Protein AF-A0A1B3NBK0-F1 (afdb_monomer_lite)

Foldseek 3Di:
DDDDDDDPPDPPPDPPPPPPVVVVVVLVVVLVVLLVVLVVVLLVVLLVVLVVVVQVVLCVCLVVDPVSSVVVVVVVVVVLVPDDPVVVVVVVVVVCVSSVVSSVVSCVVCVVVSVVSNVVSVVVD

pLDDT: mean 85.73, std 15.58, range [45.28, 98.31]

Secondary structure (DSSP, 8-state):
--PPPPP------S------HHHHHHHHHHHHHHHHHHHHHHHHHHHHHHHHHHHHHHHHHTTT-HHHHHHHHHHHHHHHHTS-HHHHHHHHHHHHHHHHHHHHHHHHHTHHHHHHHHHHHHTT-

Radius of gyration: 29.67 Å; chains: 1; bounding box: 62×30×100 Å

Sequence (125 aa):
MSTPSRPMERPLGRSLMRHSPIARRKKAAQDLVVIALRFSGWLATSALATLGIATLFFLVLGGFTLDGLMLHLDNLASRFVAADASRRGQFAAISFGVMLTGFVLIAFFRRASLISAFSVAGDDQ

Structure (mmCIF, N/CA/C/O backbone):
data_AF-A0A1B3NBK0-F1
#
_entry.id   AF-A0A1B3NBK0-F1
#
loop_
_atom_site.group_PDB
_atom_site.id
_atom_site.type_symbol
_atom_site.label_atom_id
_atom_site.label_alt_id
_atom_site.label_comp_id
_atom_site.label_asym_id
_atom_site.label_entity_id
_atom_site.label_seq_id
_atom_site.pdbx_PDB_ins_code
_atom_site.Cartn_x
_atom_site.Cartn_y
_atom_site.Cartn_z
_atom_site.occupancy
_atom_site.B_iso_or_equiv
_atom_site.auth_seq_id
_atom_site.auth_comp_id
_atom_site.auth_asym_id
_atom_site.auth_atom_id
_atom_site.pdbx_PDB_model_num
ATOM 1 N N . MET A 1 1 ? -41.320 -17.461 75.386 1.00 50.03 1 MET A N 1
ATOM 2 C CA . MET A 1 1 ? -39.911 -17.080 75.155 1.00 50.03 1 MET A CA 1
ATOM 3 C C . MET A 1 1 ? -39.875 -16.315 73.843 1.00 50.03 1 MET A C 1
ATOM 5 O O . MET A 1 1 ? -40.085 -16.912 72.798 1.00 50.03 1 MET A O 1
ATOM 9 N N . SER A 1 2 ? -39.801 -14.988 73.923 1.00 50.97 2 SER A N 1
ATOM 10 C CA . SER A 1 2 ? -40.107 -14.066 72.823 1.00 50.97 2 SER A CA 1
ATOM 11 C C . SER A 1 2 ? -38.810 -13.569 72.187 1.00 50.97 2 SER A C 1
ATOM 13 O O . SER A 1 2 ? -38.031 -12.880 72.839 1.00 50.97 2 SER A O 1
ATOM 15 N N . THR A 1 3 ? -38.551 -13.938 70.936 1.00 61.47 3 THR A N 1
ATOM 16 C CA . THR A 1 3 ? -37.417 -13.433 70.147 1.00 61.47 3 THR A CA 1
ATOM 17 C C . THR A 1 3 ? -37.751 -12.073 69.521 1.00 61.47 3 THR A C 1
ATOM 19 O O . THR A 1 3 ? -38.824 -11.944 68.930 1.00 61.47 3 THR A O 1
ATOM 22 N N . PRO A 1 4 ? -36.861 -11.066 69.606 1.00 62.25 4 PRO A N 1
ATOM 23 C CA . PRO A 1 4 ? -37.113 -9.733 69.070 1.00 62.25 4 PRO A CA 1
ATOM 24 C C . PRO A 1 4 ? -36.893 -9.690 67.550 1.00 62.25 4 PRO A C 1
ATOM 26 O O . PRO A 1 4 ? -35.887 -10.171 67.024 1.00 62.25 4 PRO A O 1
ATOM 29 N N . SER A 1 5 ? -37.845 -9.086 66.846 1.00 65.31 5 SER A N 1
ATOM 30 C CA . SER A 1 5 ? -37.821 -8.795 65.413 1.00 65.31 5 SER A CA 1
ATOM 31 C C . SER A 1 5 ? -36.729 -7.764 65.097 1.00 65.31 5 SER A C 1
ATOM 33 O O . SER A 1 5 ? -36.769 -6.632 65.573 1.00 65.31 5 SER A O 1
ATOM 35 N N . ARG A 1 6 ? -35.736 -8.152 64.288 1.00 68.50 6 ARG A N 1
ATOM 36 C CA . ARG A 1 6 ? -34.691 -7.243 63.788 1.00 68.50 6 ARG A CA 1
ATOM 37 C C . ARG A 1 6 ? -35.267 -6.292 62.724 1.00 68.50 6 ARG A C 1
ATOM 39 O O . ARG A 1 6 ? -36.010 -6.762 61.861 1.00 68.50 6 ARG A O 1
ATOM 46 N N . PRO A 1 7 ? -34.913 -4.995 62.731 1.00 63.91 7 PRO A N 1
ATOM 47 C CA . PRO A 1 7 ? -35.391 -4.041 61.737 1.00 63.91 7 PRO A CA 1
ATOM 48 C C . PRO A 1 7 ? -34.698 -4.263 60.383 1.00 63.91 7 PRO A C 1
ATOM 50 O O . PRO A 1 7 ? -33.478 -4.399 60.298 1.00 63.91 7 PRO A O 1
ATOM 53 N N . MET A 1 8 ? -35.498 -4.304 59.317 1.00 64.56 8 MET A N 1
ATOM 54 C CA . MET A 1 8 ? -35.059 -4.353 57.919 1.00 64.56 8 MET A CA 1
ATOM 55 C C . MET A 1 8 ? -34.733 -2.941 57.417 1.00 64.56 8 MET A C 1
ATOM 57 O O . ME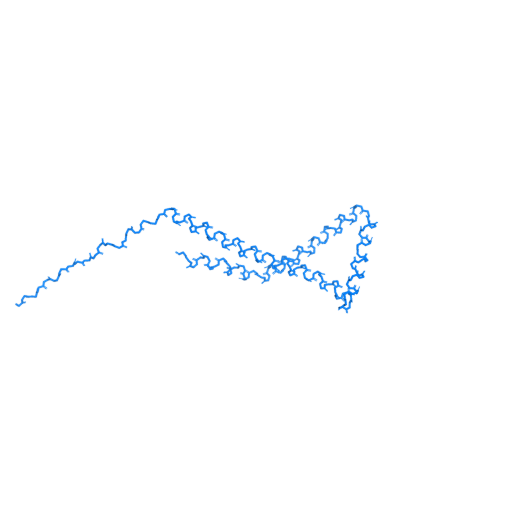T A 1 8 ? -35.468 -2.371 56.616 1.00 64.56 8 MET A O 1
ATOM 61 N N . GLU A 1 9 ? -33.606 -2.384 57.847 1.00 61.66 9 GLU A N 1
ATOM 62 C CA . GLU A 1 9 ? -33.024 -1.197 57.209 1.00 61.66 9 GLU A CA 1
ATOM 63 C C . GLU A 1 9 ? -32.259 -1.647 55.953 1.00 61.66 9 GLU A C 1
ATOM 65 O O . GLU A 1 9 ? -31.042 -1.838 55.956 1.00 61.66 9 GLU A O 1
ATOM 70 N N . ARG A 1 10 ? -32.989 -1.898 54.857 1.00 67.00 10 ARG A N 1
ATOM 71 C CA . ARG A 1 10 ? -32.380 -1.986 53.521 1.00 67.00 10 ARG A CA 1
ATOM 72 C C . ARG A 1 10 ? -32.080 -0.558 53.059 1.00 67.00 10 ARG A C 1
ATOM 74 O O . ARG A 1 10 ? -33.033 0.191 52.853 1.00 67.00 10 ARG A O 1
ATOM 81 N N . PRO A 1 11 ? -30.816 -0.174 52.808 1.00 59.16 11 PRO A N 1
ATOM 82 C CA . PRO A 1 11 ? -30.530 1.119 52.205 1.00 59.16 11 PRO A CA 1
ATOM 83 C C . PRO A 1 11 ? -31.037 1.124 50.753 1.00 59.16 11 PRO A C 1
ATOM 85 O O . PRO A 1 11 ? -30.366 0.667 49.826 1.00 59.16 11 PRO A O 1
ATOM 88 N N . LEU A 1 12 ? -32.244 1.657 50.554 1.00 63.94 12 LEU A N 1
ATOM 89 C CA . LEU A 1 12 ? -32.863 1.994 49.265 1.00 63.94 12 LEU A CA 1
ATOM 90 C C . LEU A 1 12 ? -32.184 3.233 48.649 1.00 63.94 12 LEU A C 1
ATOM 92 O O . LEU A 1 12 ? -32.825 4.238 48.366 1.00 63.94 12 LEU A O 1
ATOM 96 N N . GLY A 1 13 ? -30.863 3.189 48.475 1.00 56.25 13 GLY A N 1
ATOM 97 C CA . GLY A 1 13 ? -30.078 4.386 48.154 1.00 56.25 13 GLY A CA 1
ATOM 98 C C . GLY A 1 13 ? -29.002 4.213 47.090 1.00 56.25 13 GLY A C 1
ATOM 99 O O . GLY A 1 13 ? -28.089 5.028 47.047 1.00 56.25 13 GLY A O 1
ATOM 100 N N . ARG A 1 14 ? -29.044 3.161 46.255 1.00 58.72 14 ARG A N 1
ATOM 101 C CA . ARG A 1 14 ? -27.942 2.882 45.306 1.00 58.72 14 ARG A CA 1
ATOM 102 C C . ARG A 1 14 ? -28.304 2.737 43.831 1.00 58.72 14 ARG A C 1
ATOM 104 O O . ARG A 1 14 ? -27.426 2.395 43.051 1.00 58.72 14 ARG A O 1
ATOM 111 N N . SER A 1 15 ? -29.543 2.992 43.415 1.00 57.38 15 SER A N 1
ATOM 112 C CA . SER A 1 15 ? -29.940 2.697 42.027 1.00 57.38 15 SER A CA 1
ATOM 113 C C . SER A 1 15 ? -30.789 3.776 41.367 1.00 57.38 15 SER A C 1
ATOM 115 O O . SER A 1 15 ? -31.811 3.507 40.753 1.00 57.38 15 SER A O 1
ATOM 117 N N . LEU A 1 16 ? -30.340 5.026 41.464 1.00 54.47 16 LEU A N 1
ATOM 118 C CA . LEU A 1 16 ? -30.730 6.066 40.510 1.00 54.47 16 LEU A CA 1
ATOM 119 C C . LEU A 1 16 ? -29.473 6.747 39.977 1.00 54.47 16 LEU A C 1
ATOM 121 O O . LEU A 1 16 ? -29.355 7.971 39.945 1.00 54.47 16 LEU A O 1
ATOM 125 N N . MET A 1 17 ? -28.517 5.931 39.531 1.00 55.66 17 MET A N 1
ATOM 126 C CA . MET A 1 17 ? -27.511 6.382 38.581 1.00 55.66 17 MET A CA 1
ATOM 127 C C . MET A 1 17 ? -28.276 6.693 37.289 1.00 55.66 17 MET A C 1
ATOM 129 O O . MET A 1 17 ? -28.456 5.844 36.419 1.00 55.66 17 MET A O 1
ATOM 133 N N . ARG A 1 18 ? -28.833 7.909 37.201 1.00 55.38 18 ARG A N 1
ATOM 134 C CA . ARG A 1 18 ? -29.326 8.477 35.947 1.00 55.38 18 ARG A CA 1
ATOM 135 C C . ARG A 1 18 ? -28.177 8.345 34.961 1.00 55.38 18 ARG A C 1
ATOM 137 O O . ARG A 1 18 ? -27.224 9.119 35.026 1.00 55.38 18 ARG A O 1
ATOM 144 N N . HIS A 1 19 ? -28.252 7.375 34.055 1.00 55.84 19 HIS A N 1
ATOM 145 C CA . HIS A 1 19 ? -27.379 7.345 32.896 1.00 55.84 19 HIS A CA 1
ATOM 146 C C . HIS A 1 19 ? -27.633 8.627 32.105 1.00 55.84 19 HIS A C 1
ATOM 148 O O . HIS A 1 19 ? -28.597 8.736 31.345 1.00 55.84 19 HIS A O 1
ATOM 154 N N . SER A 1 20 ? -26.792 9.631 32.346 1.00 66.25 20 SER A N 1
ATOM 155 C CA . SER A 1 20 ? -26.882 10.910 31.667 1.00 66.25 20 SER A CA 1
ATOM 156 C C . SER A 1 20 ? -26.675 10.677 30.167 1.00 66.25 20 SER A C 1
ATOM 158 O O . SER A 1 20 ? -25.670 10.072 29.776 1.00 66.25 20 SER A O 1
ATOM 160 N N . PRO A 1 21 ? -27.581 11.155 29.296 1.00 67.50 21 PRO A N 1
ATOM 161 C CA . PRO A 1 21 ? -27.415 11.036 27.847 1.00 67.50 21 PRO A CA 1
ATOM 162 C C . PRO A 1 21 ? -26.130 11.724 27.356 1.00 67.50 21 PRO A C 1
ATOM 164 O O . PRO A 1 21 ? -25.560 11.320 26.344 1.00 67.50 21 PRO A O 1
ATOM 167 N N . ILE A 1 22 ? -25.630 12.714 28.105 1.00 72.81 22 ILE A N 1
ATOM 168 C CA . ILE A 1 22 ? -24.380 13.428 27.820 1.00 72.81 22 ILE A CA 1
ATOM 169 C C . ILE A 1 22 ? -23.166 12.519 28.061 1.00 72.81 22 ILE A C 1
ATOM 171 O O . ILE A 1 22 ? -22.245 12.506 27.248 1.00 72.81 22 ILE A O 1
ATOM 175 N N . ALA A 1 23 ? -23.178 11.720 29.133 1.00 74.50 23 ALA A N 1
ATOM 176 C CA . ALA A 1 23 ? -22.106 10.767 29.424 1.00 74.50 23 ALA A CA 1
ATOM 177 C C . ALA A 1 23 ? -22.029 9.665 28.352 1.00 74.50 23 ALA A C 1
ATOM 179 O O . ALA A 1 23 ? -20.939 9.333 27.891 1.00 74.50 23 ALA A O 1
ATOM 180 N N . ARG A 1 24 ? -23.184 9.179 27.870 1.00 75.12 24 ARG A N 1
ATOM 181 C CA . ARG A 1 24 ? -23.247 8.213 26.759 1.00 75.12 24 ARG A CA 1
ATOM 182 C C . ARG A 1 24 ? -22.728 8.783 25.438 1.00 75.12 24 ARG A C 1
ATOM 184 O O . ARG A 1 24 ? -21.975 8.105 24.752 1.00 75.12 24 ARG A O 1
ATOM 191 N N . ARG A 1 25 ? -23.071 10.034 25.097 1.00 78.06 25 ARG A N 1
ATOM 192 C CA . ARG A 1 25 ? -22.541 10.699 23.888 1.00 78.06 25 ARG A CA 1
ATOM 193 C C . ARG A 1 25 ? -21.027 10.891 23.943 1.00 78.06 25 ARG A C 1
ATOM 195 O O . ARG A 1 25 ? -20.364 10.672 22.936 1.00 78.06 25 ARG A O 1
ATOM 202 N N . LYS A 1 26 ? -20.479 11.276 25.103 1.00 79.38 26 LYS A N 1
ATOM 203 C CA . LYS A 1 26 ? -19.025 11.408 25.287 1.00 79.38 26 LYS A CA 1
ATOM 204 C C . LYS A 1 26 ? -18.306 10.066 25.130 1.00 79.38 26 LYS A C 1
ATOM 206 O O . LYS A 1 26 ? -17.307 10.020 24.424 1.00 79.38 26 LYS A O 1
ATOM 211 N N . LYS A 1 27 ? -18.847 8.987 25.711 1.00 80.06 27 LYS A N 1
ATOM 212 C CA . LYS A 1 27 ? -18.299 7.631 25.553 1.00 80.06 27 LYS A CA 1
ATOM 213 C C . LYS A 1 27 ? -18.343 7.169 24.093 1.00 80.06 27 LYS A C 1
ATOM 215 O O . LYS A 1 27 ? -17.317 6.790 23.556 1.00 80.06 27 LYS A O 1
ATOM 220 N N . ALA A 1 28 ? -19.476 7.339 23.409 1.00 81.75 28 ALA A N 1
ATOM 221 C CA . ALA A 1 28 ? -19.597 6.994 21.989 1.00 81.75 28 ALA A CA 1
ATOM 222 C C . ALA A 1 28 ? -18.620 7.778 21.090 1.00 81.75 28 ALA A C 1
ATOM 224 O O . ALA A 1 28 ? -18.053 7.220 20.155 1.00 81.75 28 ALA A O 1
ATOM 225 N N . ALA A 1 29 ? -18.396 9.066 21.374 1.00 83.88 29 ALA A N 1
ATOM 226 C CA . ALA A 1 29 ? -17.404 9.864 20.653 1.00 83.88 29 ALA A CA 1
ATOM 227 C C . ALA A 1 29 ? -15.968 9.376 20.918 1.00 83.88 29 ALA A C 1
ATOM 229 O O . ALA A 1 29 ? -15.162 9.318 19.992 1.00 83.88 29 ALA A O 1
ATOM 230 N N . GLN A 1 30 ? -15.655 8.999 22.160 1.00 87.25 30 GLN A N 1
ATOM 231 C CA . GLN A 1 30 ? -14.359 8.430 22.529 1.00 87.25 30 GLN A CA 1
ATOM 232 C C . GLN A 1 30 ? -14.119 7.078 21.842 1.00 87.25 30 GLN A C 1
ATOM 234 O O . GLN A 1 30 ? -13.058 6.886 21.245 1.00 87.25 30 GLN A O 1
ATOM 239 N N . ASP A 1 31 ? -15.114 6.190 21.850 1.00 86.00 31 ASP A N 1
ATOM 240 C CA . ASP A 1 31 ? -15.056 4.881 21.192 1.00 86.00 31 ASP A CA 1
ATOM 241 C C . ASP A 1 31 ? -14.808 5.048 19.681 1.00 86.00 31 ASP A C 1
ATOM 243 O O . ASP A 1 31 ? -13.943 4.382 19.109 1.00 86.00 31 ASP A O 1
ATOM 247 N N . LEU A 1 32 ? -15.490 6.005 19.038 1.00 87.75 32 LEU A N 1
ATOM 248 C CA . LEU A 1 32 ? -15.309 6.308 17.614 1.00 87.75 32 LEU A CA 1
ATOM 249 C C . LEU A 1 32 ? -13.878 6.766 17.304 1.00 87.75 32 LEU A C 1
ATOM 251 O O . LEU A 1 32 ? -13.285 6.290 16.337 1.00 87.75 32 LEU A O 1
ATOM 255 N N . VAL A 1 33 ? -13.298 7.646 18.125 1.00 91.31 33 VAL A N 1
ATOM 256 C CA . VAL A 1 33 ? -11.913 8.114 17.938 1.00 91.31 33 VAL A CA 1
ATOM 257 C C . VAL A 1 33 ? -10.913 6.965 18.094 1.00 91.31 33 VAL A C 1
ATOM 259 O O . VAL A 1 33 ? -10.000 6.838 17.275 1.00 91.31 33 VAL A O 1
ATOM 262 N N . VAL A 1 34 ? -11.094 6.098 19.095 1.00 88.88 34 VAL A N 1
ATOM 263 C CA . VAL A 1 34 ? -10.231 4.920 19.303 1.00 88.88 34 VAL A CA 1
ATOM 264 C C . VAL A 1 34 ? -10.316 3.967 18.113 1.00 88.88 34 VAL A C 1
ATOM 266 O O . VAL A 1 34 ? -9.289 3.517 17.598 1.00 88.88 34 VAL A O 1
ATOM 269 N N . ILE A 1 35 ? -11.530 3.693 17.641 1.00 88.50 35 ILE A N 1
ATOM 270 C CA . ILE A 1 35 ? -11.779 2.860 16.464 1.00 88.50 35 ILE A CA 1
ATOM 271 C C . ILE A 1 35 ? -11.117 3.461 15.222 1.00 88.50 35 ILE A C 1
ATOM 273 O O . ILE A 1 35 ? -10.405 2.754 14.511 1.00 88.50 35 ILE A O 1
ATOM 277 N N . ALA A 1 36 ? -11.308 4.758 14.975 1.00 89.81 36 ALA A N 1
ATOM 278 C CA . ALA A 1 36 ? -10.740 5.441 13.818 1.00 89.81 36 ALA A CA 1
ATOM 279 C C . ALA A 1 36 ? -9.206 5.389 13.824 1.00 89.81 36 ALA A C 1
ATOM 281 O O . ALA A 1 36 ? -8.600 5.129 12.785 1.00 89.81 36 ALA A O 1
ATOM 282 N N . LEU A 1 37 ? -8.579 5.569 14.991 1.00 92.94 37 LEU A N 1
ATOM 283 C CA . LEU A 1 37 ? -7.126 5.493 15.140 1.00 92.94 37 LEU A CA 1
ATOM 284 C C . LEU A 1 37 ? -6.590 4.073 14.908 1.00 92.94 37 LEU A C 1
ATOM 286 O O . LEU A 1 37 ? -5.570 3.882 14.247 1.00 92.94 37 LEU A O 1
ATOM 290 N N . ARG A 1 38 ? -7.276 3.051 15.427 1.00 90.62 38 ARG A N 1
ATOM 291 C CA . ARG A 1 38 ? -6.878 1.655 15.194 1.00 90.62 38 ARG A CA 1
ATOM 292 C C . ARG A 1 38 ? -7.075 1.250 13.740 1.00 90.62 38 ARG A C 1
ATOM 294 O O . ARG A 1 38 ? -6.219 0.575 13.170 1.00 90.62 38 ARG A O 1
ATOM 301 N N . PHE A 1 39 ? -8.174 1.687 13.134 1.00 90.94 39 PHE A N 1
ATOM 302 C CA . PHE A 1 39 ? -8.454 1.453 11.727 1.00 90.94 39 PHE A CA 1
ATOM 303 C C . PHE A 1 39 ? -7.415 2.132 10.830 1.00 90.94 39 PHE A C 1
ATOM 305 O O . PHE A 1 39 ? -6.889 1.488 9.924 1.00 90.94 39 PHE A O 1
ATOM 312 N N . SER A 1 40 ? -7.050 3.387 11.111 1.00 94.12 40 SER A N 1
ATOM 313 C CA . SER A 1 40 ? -6.020 4.098 10.347 1.00 94.12 40 SER A CA 1
ATOM 314 C C . SER A 1 40 ? -4.646 3.444 10.492 1.00 94.12 40 SER A C 1
ATOM 316 O O . SER A 1 40 ? -3.965 3.254 9.487 1.00 94.12 40 SER A O 1
ATOM 318 N N . GLY A 1 41 ? -4.268 3.008 11.699 1.00 93.75 41 GLY A N 1
ATOM 319 C CA . GLY A 1 41 ? -3.040 2.241 11.918 1.00 93.75 41 GLY A CA 1
ATOM 320 C C . GLY A 1 41 ? -3.039 0.920 11.145 1.00 93.75 41 GLY A C 1
ATOM 321 O O . GLY A 1 41 ? -2.068 0.582 10.468 1.00 93.75 41 GLY A O 1
ATOM 322 N N . TRP A 1 42 ? -4.160 0.196 11.164 1.00 94.94 42 TRP A N 1
ATOM 323 C CA . TRP A 1 42 ? -4.312 -1.033 10.393 1.00 94.94 42 TRP A CA 1
ATOM 324 C C . TRP A 1 42 ? -4.193 -0.785 8.881 1.00 94.94 42 TRP A C 1
ATOM 326 O O . TRP A 1 42 ? -3.433 -1.502 8.220 1.00 94.94 42 TRP A O 1
ATOM 336 N N . LEU A 1 43 ? -4.861 0.248 8.352 1.00 95.38 43 LEU A N 1
ATOM 337 C CA . LEU A 1 43 ? -4.765 0.663 6.948 1.00 95.38 43 LEU A CA 1
ATOM 338 C C . LEU A 1 43 ? -3.329 1.033 6.569 1.00 95.38 43 LEU A C 1
ATOM 340 O O . LEU A 1 43 ? -2.814 0.521 5.576 1.00 95.38 43 LEU A O 1
ATOM 344 N N . ALA A 1 44 ? -2.674 1.874 7.371 1.00 96.31 44 ALA A N 1
ATOM 345 C CA . ALA A 1 44 ? -1.318 2.350 7.122 1.00 96.31 44 ALA A CA 1
ATOM 346 C C . ALA A 1 44 ? -0.320 1.190 7.053 1.00 96.31 44 ALA A C 1
ATOM 348 O O . ALA A 1 44 ? 0.456 1.105 6.104 1.00 96.31 44 ALA A O 1
ATOM 349 N N . THR A 1 45 ? -0.379 0.243 7.993 1.00 96.44 45 THR A N 1
ATOM 350 C CA . THR A 1 45 ? 0.494 -0.938 7.954 1.00 96.44 45 THR A CA 1
ATOM 351 C C . THR A 1 45 ? 0.194 -1.841 6.752 1.00 96.44 45 THR A C 1
ATOM 353 O O . THR A 1 45 ? 1.127 -2.386 6.168 1.00 96.44 45 THR A O 1
ATOM 356 N N . SER A 1 46 ? -1.071 -1.992 6.336 1.00 96.38 46 SER A N 1
ATOM 357 C CA . SER A 1 46 ? -1.417 -2.791 5.144 1.00 96.38 46 SER A CA 1
ATOM 358 C C . SER A 1 46 ? -0.900 -2.129 3.866 1.00 96.38 46 SER A C 1
ATOM 360 O O . SER A 1 46 ? -0.341 -2.802 2.999 1.00 96.38 46 SER A O 1
ATOM 362 N N . ALA A 1 47 ? -1.038 -0.805 3.764 1.00 97.06 47 ALA A N 1
ATOM 363 C CA . ALA A 1 47 ? -0.513 -0.026 2.651 1.00 97.06 47 ALA A CA 1
ATOM 364 C C . ALA A 1 47 ? 1.019 -0.100 2.605 1.00 97.06 47 ALA A C 1
ATOM 366 O O . ALA A 1 47 ? 1.585 -0.393 1.555 1.00 97.06 47 ALA A O 1
ATOM 367 N N . LEU A 1 48 ? 1.688 0.067 3.750 1.00 98.06 48 LEU A N 1
ATOM 368 C CA . LEU A 1 48 ? 3.143 -0.011 3.841 1.00 98.06 48 LEU A CA 1
ATOM 369 C C . LEU A 1 48 ? 3.667 -1.410 3.500 1.00 98.06 48 LEU A C 1
ATOM 371 O O . LEU A 1 48 ? 4.659 -1.526 2.791 1.00 98.06 48 LEU A O 1
ATOM 375 N N . ALA A 1 49 ? 2.982 -2.471 3.934 1.00 97.88 49 ALA A N 1
ATOM 376 C CA . ALA A 1 49 ? 3.314 -3.837 3.537 1.00 97.88 49 ALA A CA 1
ATOM 377 C C . ALA A 1 49 ? 3.163 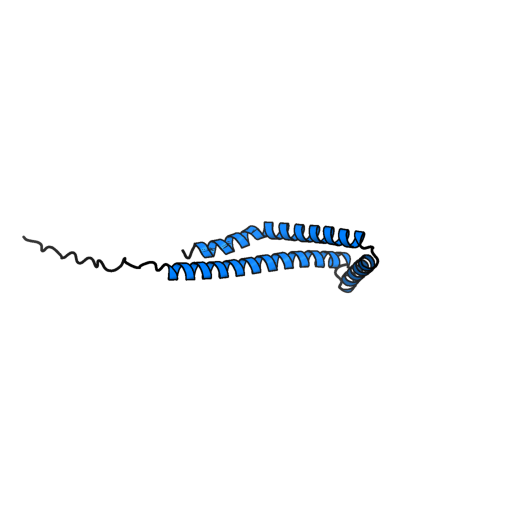-4.039 2.020 1.00 97.88 49 ALA A C 1
ATOM 379 O O . ALA A 1 49 ? 4.027 -4.647 1.396 1.00 97.88 49 ALA A O 1
ATOM 380 N N . THR A 1 50 ? 2.112 -3.481 1.411 1.00 98.06 50 THR A N 1
ATOM 381 C CA . THR A 1 50 ? 1.893 -3.541 -0.046 1.00 98.06 50 THR A CA 1
ATOM 382 C C . THR A 1 50 ? 3.021 -2.837 -0.803 1.00 98.06 50 THR A C 1
ATOM 384 O O . THR A 1 50 ? 3.621 -3.421 -1.705 1.00 98.06 50 THR A O 1
ATOM 387 N N . LEU A 1 51 ? 3.363 -1.609 -0.393 1.00 97.88 51 LEU A N 1
ATOM 388 C CA . LEU A 1 51 ? 4.487 -0.849 -0.953 1.00 97.88 51 LEU A CA 1
ATOM 389 C C . LEU A 1 51 ? 5.825 -1.566 -0.726 1.00 97.88 51 LEU A C 1
ATOM 391 O O . LEU A 1 51 ? 6.677 -1.584 -1.613 1.00 97.88 51 LEU A O 1
ATOM 395 N N . GLY A 1 52 ? 5.999 -2.193 0.436 1.00 97.81 52 GLY A N 1
ATOM 396 C CA . GLY A 1 52 ? 7.161 -3.011 0.762 1.00 97.81 52 GLY A CA 1
ATOM 397 C C . GLY A 1 52 ? 7.312 -4.196 -0.188 1.00 97.81 52 GLY A C 1
ATOM 398 O O . GLY A 1 52 ? 8.382 -4.371 -0.755 1.00 97.81 52 GLY A O 1
ATOM 399 N N . 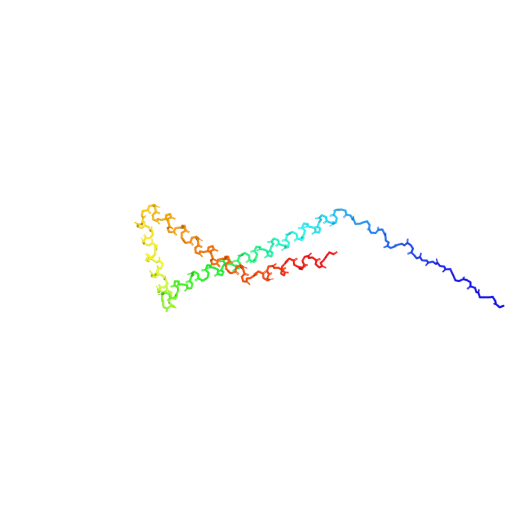ILE A 1 53 ? 6.245 -4.961 -0.445 1.00 97.69 53 ILE A N 1
ATOM 400 C CA . ILE A 1 53 ? 6.266 -6.068 -1.418 1.00 97.69 53 ILE A CA 1
ATOM 401 C C . ILE A 1 53 ? 6.600 -5.558 -2.823 1.00 97.69 53 ILE A C 1
ATOM 403 O O . ILE A 1 53 ? 7.437 -6.151 -3.502 1.00 97.69 53 ILE A O 1
ATOM 407 N N . ALA A 1 54 ? 5.996 -4.445 -3.247 1.00 96.12 54 ALA A N 1
ATOM 408 C CA . ALA A 1 54 ? 6.312 -3.824 -4.531 1.00 96.12 54 ALA A CA 1
ATOM 409 C C . ALA A 1 54 ? 7.798 -3.442 -4.625 1.00 96.12 54 ALA A C 1
ATOM 411 O O . ALA A 1 54 ? 8.452 -3.715 -5.625 1.00 96.12 54 ALA A O 1
ATOM 412 N N . THR A 1 55 ? 8.350 -2.865 -3.559 1.00 96.38 55 THR A N 1
ATOM 413 C CA . THR A 1 55 ? 9.766 -2.482 -3.477 1.00 96.38 55 THR A CA 1
ATOM 414 C C . THR A 1 55 ? 10.674 -3.714 -3.497 1.00 96.38 55 THR A C 1
ATOM 416 O O . THR A 1 55 ? 11.661 -3.748 -4.230 1.00 96.38 55 THR A O 1
ATOM 419 N N . LEU A 1 56 ? 10.317 -4.759 -2.744 1.00 97.62 56 LEU A N 1
ATOM 420 C CA . LEU A 1 56 ? 11.037 -6.031 -2.709 1.00 97.62 56 LEU A CA 1
ATOM 421 C C . LEU A 1 56 ? 11.042 -6.723 -4.072 1.00 97.62 56 LEU A C 1
ATOM 423 O O . LEU A 1 56 ? 12.047 -7.325 -4.424 1.00 97.62 56 LEU A O 1
ATOM 427 N N . PHE A 1 57 ? 9.978 -6.604 -4.865 1.00 96.75 57 PHE A N 1
ATOM 428 C CA . PHE A 1 57 ? 9.963 -7.116 -6.235 1.00 96.75 57 PHE A CA 1
ATOM 429 C C . PHE A 1 57 ? 11.089 -6.501 -7.084 1.00 96.75 57 PHE A C 1
ATOM 431 O O . PHE A 1 57 ? 11.863 -7.237 -7.693 1.00 96.75 57 PHE A O 1
ATOM 438 N N . PHE A 1 58 ? 11.258 -5.174 -7.058 1.00 96.06 58 PHE A N 1
ATOM 439 C CA . PHE A 1 58 ? 12.377 -4.514 -7.747 1.00 96.06 58 PHE A CA 1
ATOM 440 C C . PHE A 1 58 ? 13.736 -4.880 -7.146 1.00 96.06 58 PHE A C 1
ATOM 442 O O . PHE A 1 58 ? 14.702 -5.056 -7.885 1.00 96.06 58 PHE A O 1
ATOM 449 N N . LEU A 1 59 ? 13.812 -5.041 -5.823 1.00 98.00 59 LEU A N 1
ATOM 450 C CA . LEU A 1 59 ? 15.041 -5.462 -5.152 1.00 98.00 59 LEU A CA 1
ATOM 451 C C . LEU A 1 59 ? 15.472 -6.869 -5.591 1.00 98.00 59 LEU A C 1
ATOM 453 O O . LEU A 1 59 ? 16.649 -7.093 -5.861 1.00 98.00 59 LEU A O 1
ATOM 457 N N . VAL A 1 60 ? 14.520 -7.799 -5.710 1.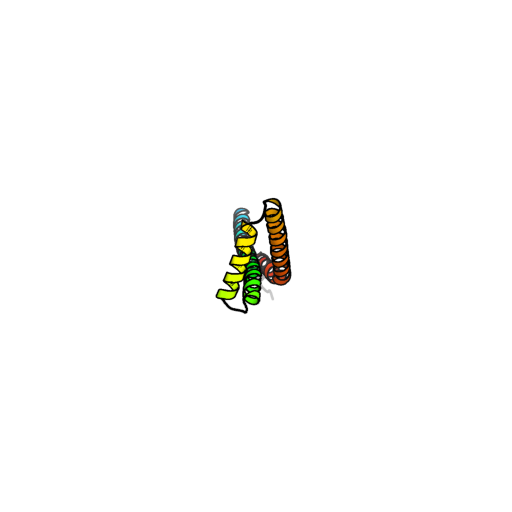00 98.31 60 VAL A N 1
ATOM 458 C CA . VAL A 1 60 ? 14.751 -9.165 -6.202 1.00 98.31 60 VAL A CA 1
ATOM 459 C C . VAL A 1 60 ? 15.201 -9.140 -7.663 1.00 98.31 60 VAL A C 1
ATOM 461 O O . VAL A 1 60 ? 16.186 -9.794 -8.001 1.00 98.31 60 VAL A O 1
ATOM 464 N N . LEU A 1 61 ? 14.550 -8.343 -8.520 1.00 97.31 61 LEU A N 1
ATOM 465 C CA . LEU A 1 61 ? 14.990 -8.154 -9.910 1.00 97.31 61 LEU A CA 1
ATOM 466 C C . LEU A 1 61 ? 16.405 -7.561 -9.996 1.00 97.31 61 LEU A C 1
ATOM 468 O O . LEU A 1 61 ? 17.161 -7.886 -10.911 1.00 97.31 61 LEU A O 1
ATOM 472 N N . GLY A 1 62 ? 16.769 -6.708 -9.040 1.00 96.38 62 GLY A N 1
ATOM 473 C CA . GLY A 1 62 ? 18.093 -6.108 -8.895 1.00 96.38 62 GLY A CA 1
ATOM 474 C C . GLY A 1 62 ? 19.146 -7.018 -8.256 1.00 96.38 62 GLY A C 1
ATOM 475 O O . GLY A 1 62 ? 20.212 -6.529 -7.878 1.00 96.38 62 GLY A O 1
ATOM 476 N N . GLY A 1 63 ? 18.861 -8.310 -8.064 1.00 97.00 63 GLY A N 1
ATOM 477 C CA . GLY A 1 63 ? 19.799 -9.250 -7.445 1.00 97.00 63 GLY A CA 1
ATOM 478 C C . GLY A 1 63 ? 20.100 -8.940 -5.976 1.00 97.00 63 GLY A C 1
ATOM 479 O O . GLY A 1 63 ? 21.205 -9.205 -5.514 1.00 97.00 63 GLY A O 1
ATOM 480 N N . PHE A 1 64 ? 19.140 -8.358 -5.250 1.00 97.44 64 PHE A N 1
ATOM 481 C CA . PHE A 1 64 ? 19.276 -7.904 -3.860 1.00 97.44 64 PHE A CA 1
ATOM 482 C C . PHE A 1 64 ? 20.304 -6.785 -3.640 1.00 97.44 64 PHE A C 1
ATOM 484 O O . PHE A 1 64 ? 20.819 -6.614 -2.536 1.00 97.44 64 PHE A O 1
ATOM 491 N N . THR A 1 65 ? 20.567 -5.982 -4.672 1.00 97.38 65 THR A N 1
ATOM 492 C CA . THR A 1 65 ? 21.449 -4.810 -4.590 1.00 97.38 65 THR A CA 1
ATOM 493 C C . THR A 1 65 ? 20.672 -3.513 -4.795 1.00 97.38 65 THR A C 1
ATOM 495 O O . THR A 1 65 ? 19.672 -3.479 -5.518 1.00 97.38 65 THR A O 1
ATOM 498 N N . LEU A 1 66 ? 21.133 -2.426 -4.166 1.00 96.94 66 LEU A N 1
ATOM 499 C CA . LEU A 1 66 ? 20.540 -1.102 -4.375 1.00 96.94 66 LEU A CA 1
ATOM 500 C C . LEU A 1 66 ? 20.785 -0.590 -5.798 1.00 96.94 66 LEU A C 1
ATOM 502 O O . LEU A 1 66 ? 19.864 -0.043 -6.400 1.00 96.94 66 LEU A O 1
ATOM 506 N N . ASP A 1 67 ? 21.972 -0.835 -6.355 1.00 97.88 67 ASP A N 1
ATOM 507 C CA . ASP A 1 67 ? 22.300 -0.452 -7.733 1.00 97.88 67 ASP A CA 1
ATOM 508 C C . ASP A 1 67 ? 21.384 -1.161 -8.737 1.00 97.88 67 ASP A C 1
ATOM 510 O O . ASP A 1 67 ? 20.829 -0.528 -9.634 1.00 97.88 67 ASP A O 1
ATOM 514 N N . GLY A 1 68 ? 21.144 -2.462 -8.545 1.00 97.62 68 GLY A N 1
ATOM 515 C CA . GLY A 1 68 ? 20.217 -3.223 -9.377 1.00 97.62 68 GLY A CA 1
ATOM 516 C C . GLY A 1 68 ? 18.766 -2.752 -9.242 1.00 97.62 68 GLY A C 1
ATOM 517 O O . GLY A 1 68 ? 18.064 -2.646 -10.247 1.00 97.62 68 GLY A O 1
ATOM 518 N N . LEU A 1 69 ? 18.309 -2.425 -8.027 1.00 97.81 69 LEU A N 1
ATOM 519 C CA . LEU A 1 69 ? 16.979 -1.841 -7.819 1.00 97.81 69 LEU A CA 1
ATOM 520 C C . LEU A 1 69 ? 16.841 -0.507 -8.568 1.00 97.81 69 LEU A C 1
ATOM 522 O O . LEU A 1 69 ? 15.856 -0.308 -9.280 1.00 97.81 69 LEU A O 1
ATOM 526 N N . MET A 1 70 ? 17.828 0.386 -8.444 1.00 97.69 70 MET A N 1
ATOM 527 C CA . MET A 1 70 ? 17.806 1.697 -9.101 1.00 97.69 70 MET A CA 1
ATOM 528 C C . MET A 1 70 ? 17.873 1.581 -10.622 1.00 97.69 70 MET A C 1
ATOM 530 O O . MET A 1 70 ? 17.157 2.305 -11.310 1.00 97.69 70 MET A O 1
ATOM 534 N N . LEU A 1 71 ? 18.634 0.622 -11.151 1.00 98.12 71 LEU A N 1
ATOM 535 C CA . LEU A 1 71 ? 18.670 0.326 -12.583 1.00 98.12 71 LEU A CA 1
ATOM 536 C C . LEU A 1 71 ? 17.284 -0.057 -13.128 1.00 98.12 71 LEU A C 1
ATOM 538 O O . LEU A 1 71 ? 16.872 0.420 -14.186 1.00 98.12 71 LEU A O 1
ATOM 542 N N . HIS A 1 72 ? 16.541 -0.913 -12.422 1.00 97.56 72 HIS A N 1
ATOM 543 C CA . HIS A 1 72 ? 15.191 -1.298 -12.856 1.00 97.56 72 HIS A CA 1
ATOM 544 C C . HIS A 1 72 ? 14.183 -0.156 -12.726 1.00 97.56 72 HIS A C 1
ATOM 546 O O . HIS A 1 72 ? 13.312 -0.016 -13.587 1.00 97.56 72 HIS A O 1
ATOM 552 N N . LEU A 1 73 ? 14.310 0.683 -11.695 1.00 96.81 73 LEU A N 1
ATOM 553 C CA . LEU A 1 73 ? 13.483 1.882 -11.551 1.00 96.81 73 LEU A CA 1
ATOM 554 C C . LEU A 1 73 ? 13.757 2.908 -12.657 1.00 96.81 73 LEU A C 1
ATOM 556 O O . LEU A 1 73 ? 12.804 3.461 -13.203 1.00 96.81 73 LEU A O 1
ATOM 560 N N . ASP A 1 74 ? 15.017 3.123 -13.031 1.00 97.88 74 ASP A N 1
ATOM 561 C CA . ASP A 1 74 ? 15.394 4.030 -14.121 1.00 97.88 74 ASP A CA 1
ATOM 562 C C . ASP A 1 74 ? 14.893 3.523 -15.483 1.00 97.88 74 ASP A C 1
ATOM 564 O O . ASP A 1 74 ? 14.287 4.261 -16.266 1.00 97.88 74 ASP A O 1
ATOM 568 N N . ASN A 1 75 ? 15.021 2.218 -15.731 1.00 97.00 75 ASN A N 1
ATOM 569 C CA . ASN A 1 75 ? 14.443 1.582 -16.914 1.00 97.00 75 ASN A CA 1
ATOM 570 C C . ASN A 1 75 ? 12.917 1.748 -16.971 1.00 97.00 75 ASN A C 1
ATOM 572 O O . ASN A 1 75 ? 12.361 2.035 -18.031 1.00 97.00 75 ASN A O 1
ATOM 576 N N . LEU A 1 76 ? 12.220 1.593 -15.845 1.00 96.50 76 LEU A N 1
ATOM 577 C CA . LEU A 1 76 ? 10.775 1.796 -15.792 1.00 96.50 76 LEU A CA 1
ATOM 578 C C . LEU A 1 76 ? 10.400 3.265 -16.030 1.00 96.50 76 LEU A C 1
ATOM 580 O O . LEU A 1 76 ? 9.510 3.549 -16.835 1.00 96.50 76 LEU A O 1
ATOM 584 N N . ALA A 1 77 ? 11.075 4.193 -15.352 1.00 97.00 77 ALA A N 1
ATOM 585 C CA . ALA A 1 77 ? 10.802 5.623 -15.433 1.00 97.00 77 ALA A CA 1
ATOM 586 C C . ALA A 1 77 ? 11.056 6.168 -16.844 1.00 97.00 77 ALA A C 1
ATOM 588 O O . ALA A 1 77 ? 10.188 6.836 -17.410 1.00 97.00 77 ALA A O 1
ATOM 589 N N . SER A 1 78 ? 12.195 5.825 -17.448 1.00 97.69 78 SER A N 1
ATOM 590 C CA . SER A 1 78 ? 12.536 6.225 -18.818 1.00 97.69 78 SER A CA 1
ATOM 591 C C . SER A 1 78 ? 11.507 5.716 -19.833 1.00 97.69 78 SER A C 1
ATOM 593 O O . SER A 1 78 ? 11.036 6.481 -20.679 1.00 97.69 78 SER A O 1
ATOM 595 N N . ARG A 1 79 ? 11.071 4.454 -19.711 1.00 96.19 79 ARG A N 1
ATOM 596 C CA . ARG A 1 79 ? 10.021 3.878 -20.569 1.00 96.19 79 ARG A CA 1
ATOM 597 C C . ARG A 1 79 ? 8.658 4.523 -20.342 1.00 96.19 79 ARG A C 1
ATOM 599 O O . ARG A 1 79 ? 7.929 4.717 -21.312 1.00 96.19 79 ARG A O 1
ATOM 606 N N . PHE A 1 80 ? 8.314 4.870 -19.103 1.00 95.56 80 PHE A N 1
ATOM 607 C CA . PHE A 1 80 ? 7.056 5.545 -18.785 1.00 95.56 80 PHE A CA 1
ATOM 608 C C . PHE A 1 80 ? 7.012 6.972 -19.348 1.00 95.56 80 PHE A C 1
ATOM 610 O O . PHE A 1 80 ? 6.008 7.357 -19.946 1.00 95.56 80 PHE A O 1
ATOM 617 N N . VAL A 1 81 ? 8.094 7.743 -19.206 1.00 96.56 81 VAL A N 1
ATOM 618 C CA . VAL A 1 81 ? 8.185 9.121 -19.722 1.00 96.56 81 VAL A CA 1
ATOM 619 C C . VAL A 1 81 ? 8.166 9.149 -21.25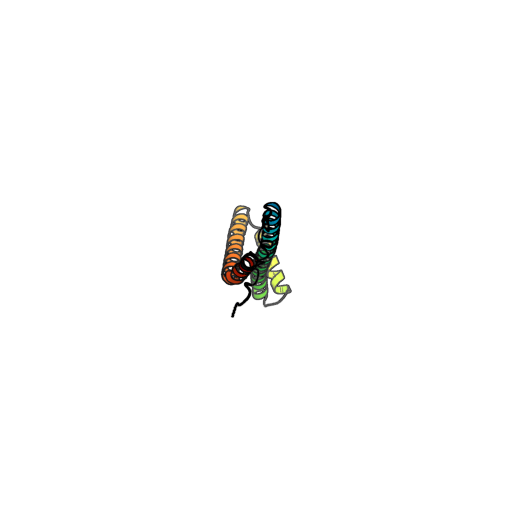1 1.00 96.56 81 VAL A C 1
ATOM 621 O O . VAL A 1 81 ? 7.522 10.017 -21.835 1.00 96.56 81 VAL A O 1
ATOM 624 N N . ALA A 1 82 ? 8.815 8.181 -21.900 1.00 97.38 82 ALA A N 1
ATOM 625 C CA . ALA A 1 82 ? 8.815 8.061 -23.357 1.00 97.38 82 ALA A CA 1
ATOM 626 C C . ALA A 1 82 ? 7.469 7.582 -23.943 1.00 97.38 82 ALA A C 1
ATOM 628 O O . ALA A 1 82 ? 7.282 7.626 -25.159 1.00 97.38 82 ALA A O 1
ATOM 629 N N . ALA A 1 83 ? 6.539 7.094 -23.116 1.00 96.88 83 ALA A N 1
ATOM 630 C CA . ALA A 1 83 ? 5.278 6.526 -23.578 1.00 96.88 83 ALA A CA 1
ATOM 631 C C . ALA A 1 83 ? 4.205 7.590 -23.878 1.00 96.88 83 ALA A C 1
ATOM 633 O O . ALA A 1 83 ? 4.061 8.610 -23.193 1.00 96.88 83 ALA A O 1
ATOM 634 N N . ASP A 1 84 ? 3.368 7.303 -24.878 1.00 96.44 84 ASP A N 1
ATOM 635 C CA . ASP A 1 84 ? 2.188 8.106 -25.192 1.00 96.44 84 ASP A CA 1
ATOM 636 C C . ASP A 1 84 ? 1.156 8.113 -24.042 1.00 96.44 84 ASP A C 1
ATOM 638 O O . ASP A 1 84 ? 1.195 7.301 -23.113 1.00 96.44 84 ASP A O 1
ATOM 642 N N . ALA A 1 85 ? 0.223 9.070 -24.080 1.00 95.12 85 ALA A N 1
ATOM 643 C CA . ALA A 1 85 ? -0.750 9.272 -23.004 1.00 95.12 85 ALA A CA 1
ATOM 644 C C . ALA A 1 85 ? -1.666 8.054 -22.771 1.00 95.12 85 ALA A C 1
ATOM 646 O O . ALA A 1 85 ? -2.015 7.771 -21.624 1.00 95.12 85 ALA A O 1
ATOM 647 N N . SER A 1 86 ? -2.013 7.307 -23.827 1.00 96.38 86 SER A N 1
ATOM 648 C CA . SER A 1 86 ? -2.853 6.109 -23.711 1.00 96.38 86 SER A CA 1
ATOM 649 C C . SER A 1 86 ? -2.117 5.001 -22.960 1.00 96.38 86 SER A C 1
ATOM 651 O O . SER A 1 86 ? -2.643 4.446 -21.991 1.00 96.38 86 SER A O 1
ATOM 653 N N . ARG A 1 87 ? -0.858 4.735 -23.329 1.00 96.06 87 ARG A N 1
ATOM 654 C CA . ARG A 1 87 ? -0.013 3.745 -22.641 1.00 96.06 87 ARG A CA 1
ATOM 655 C C . ARG A 1 87 ? 0.259 4.112 -21.187 1.00 96.06 87 ARG A C 1
ATOM 657 O O . ARG A 1 87 ? 0.206 3.235 -20.327 1.00 96.06 87 ARG A O 1
ATOM 664 N N . ARG A 1 88 ? 0.497 5.394 -20.890 1.00 97.31 88 ARG A N 1
ATOM 665 C CA . ARG A 1 88 ? 0.658 5.866 -19.503 1.00 97.31 88 ARG A CA 1
ATOM 666 C C . ARG A 1 88 ? -0.606 5.639 -18.673 1.00 97.31 88 ARG A C 1
ATOM 668 O O . ARG A 1 88 ? -0.504 5.166 -17.543 1.00 97.31 88 ARG A O 1
ATOM 675 N N . GLY A 1 89 ? -1.784 5.907 -19.242 1.00 97.12 89 GLY A N 1
ATOM 676 C CA . GLY A 1 89 ? -3.069 5.628 -18.594 1.00 97.12 89 GLY A CA 1
ATOM 677 C C . GLY A 1 89 ? -3.280 4.138 -18.310 1.00 97.12 89 GLY A C 1
ATOM 678 O O . GLY A 1 89 ? -3.650 3.768 -17.197 1.00 97.12 89 GLY A O 1
ATOM 679 N N . GLN A 1 90 ? -2.971 3.271 -19.279 1.00 97.44 90 GLN A N 1
ATOM 680 C CA . GLN A 1 90 ? -3.044 1.815 -19.099 1.00 97.44 90 GLN A CA 1
ATOM 681 C C . GLN A 1 90 ? -2.075 1.323 -18.020 1.00 97.44 90 GLN A C 1
ATOM 683 O O . GLN A 1 90 ? -2.467 0.549 -17.148 1.00 97.44 90 GLN A O 1
ATOM 688 N N . PHE A 1 91 ? -0.829 1.805 -18.032 1.00 96.50 91 PHE A N 1
ATOM 689 C CA . PHE A 1 91 ? 0.156 1.468 -17.007 1.00 96.50 91 PHE A CA 1
ATOM 690 C C . PHE A 1 91 ? -0.318 1.877 -15.608 1.00 96.50 91 PHE A C 1
ATOM 692 O O . PHE A 1 91 ? -0.210 1.082 -14.674 1.00 96.50 91 PHE A O 1
ATOM 699 N N . ALA A 1 92 ? -0.887 3.078 -15.460 1.00 96.00 92 ALA A N 1
ATOM 700 C CA . ALA A 1 92 ? -1.436 3.542 -14.189 1.00 96.00 92 ALA A CA 1
ATOM 701 C C . ALA A 1 92 ? -2.597 2.654 -13.711 1.00 96.00 92 ALA A C 1
ATOM 703 O O . ALA A 1 92 ? -2.626 2.270 -12.543 1.00 96.00 92 ALA A O 1
ATOM 704 N N . ALA A 1 93 ? -3.509 2.272 -14.611 1.00 97.94 93 ALA A N 1
ATOM 705 C CA . ALA A 1 93 ? -4.635 1.400 -14.284 1.00 97.94 93 ALA A CA 1
ATOM 706 C C . ALA A 1 93 ? -4.177 0.002 -13.836 1.00 97.94 93 ALA A C 1
ATOM 708 O O . ALA A 1 93 ? -4.636 -0.496 -12.808 1.00 97.94 93 ALA A O 1
ATOM 709 N N . ILE A 1 94 ? -3.238 -0.610 -14.565 1.00 97.56 94 ILE A N 1
ATOM 710 C CA . ILE A 1 94 ? -2.684 -1.926 -14.216 1.00 97.56 94 ILE A CA 1
ATOM 711 C C . ILE A 1 94 ? -1.927 -1.844 -12.889 1.00 97.56 94 ILE A C 1
ATOM 713 O O . ILE A 1 94 ? -2.161 -2.662 -12.003 1.00 97.56 94 ILE A O 1
ATOM 717 N N . SER A 1 95 ? -1.067 -0.837 -12.719 1.00 96.62 95 SER A N 1
ATOM 718 C CA . SER A 1 95 ? -0.293 -0.645 -11.487 1.00 96.62 95 SER A CA 1
ATOM 719 C C . SER A 1 95 ? -1.208 -0.458 -10.279 1.00 96.62 95 SER A C 1
ATOM 721 O O . SER A 1 95 ? -1.013 -1.107 -9.253 1.00 96.62 95 SER A O 1
ATOM 723 N N . PHE A 1 96 ? -2.252 0.365 -10.412 1.00 97.62 96 PHE A N 1
ATOM 724 C CA . PHE A 1 96 ? -3.264 0.528 -9.375 1.00 97.62 96 PHE A CA 1
ATOM 725 C C . PHE A 1 96 ? -3.991 -0.788 -9.084 1.00 97.62 96 PHE A C 1
ATOM 727 O O . PHE A 1 96 ? -4.133 -1.150 -7.921 1.00 97.62 96 PHE A O 1
ATOM 734 N N . GLY A 1 97 ? -4.397 -1.536 -10.114 1.00 98.31 97 GLY A N 1
ATOM 735 C CA . GLY A 1 97 ? -5.053 -2.835 -9.956 1.00 98.31 97 GLY A CA 1
ATOM 736 C C . GLY A 1 97 ? -4.186 -3.853 -9.209 1.00 98.31 97 GLY A C 1
ATOM 737 O O . GLY A 1 97 ? -4.671 -4.520 -8.294 1.00 98.31 97 GLY A O 1
ATOM 738 N N . VAL A 1 98 ? -2.893 -3.932 -9.535 1.00 97.88 98 VAL A N 1
ATOM 739 C CA . VAL A 1 98 ? -1.933 -4.813 -8.850 1.00 97.88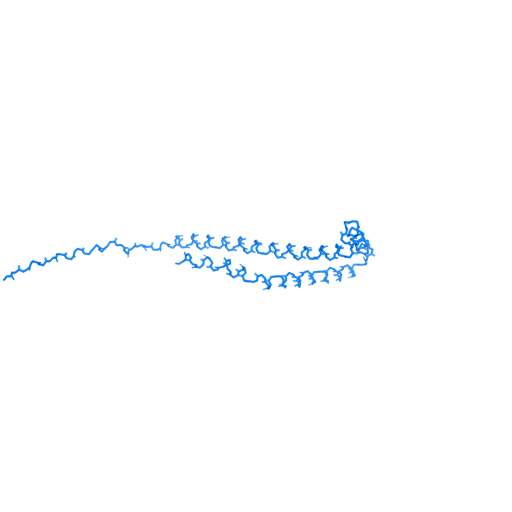 98 VAL A CA 1
ATOM 740 C C . VAL A 1 98 ? -1.752 -4.390 -7.390 1.00 97.88 98 VAL A C 1
ATOM 742 O O . VAL A 1 98 ? -1.858 -5.234 -6.498 1.00 97.88 98 VAL A O 1
ATOM 745 N N . MET A 1 99 ? -1.549 -3.095 -7.123 1.00 98.06 99 MET A N 1
ATOM 746 C CA . MET A 1 99 ? -1.396 -2.582 -5.754 1.00 98.06 99 MET A CA 1
ATOM 747 C C . MET A 1 99 ? -2.665 -2.781 -4.925 1.00 98.06 99 MET A C 1
ATOM 749 O O . MET A 1 99 ? -2.590 -3.241 -3.789 1.00 98.06 99 MET A O 1
ATOM 753 N N . LEU A 1 100 ? -3.837 -2.495 -5.494 1.00 98.12 100 LEU A N 1
ATOM 754 C CA . LEU A 1 100 ? -5.121 -2.698 -4.830 1.00 98.12 100 LEU A CA 1
ATOM 755 C C . LEU A 1 100 ? -5.349 -4.178 -4.515 1.00 98.12 100 LEU A C 1
ATOM 757 O O . LEU A 1 100 ? -5.762 -4.506 -3.406 1.00 98.12 100 LEU A O 1
ATOM 761 N N . THR A 1 101 ? -5.035 -5.073 -5.453 1.00 98.31 101 THR A N 1
ATOM 762 C CA . THR A 1 101 ? -5.143 -6.523 -5.239 1.00 98.31 101 THR A CA 1
ATOM 763 C C . THR A 1 101 ? -4.221 -6.974 -4.108 1.00 98.31 101 THR A C 1
ATOM 765 O O . THR A 1 101 ? -4.674 -7.649 -3.184 1.00 98.31 101 THR A O 1
ATOM 768 N N . GLY A 1 102 ? -2.951 -6.554 -4.125 1.00 97.88 102 GLY A N 1
ATOM 769 C CA . GLY A 1 102 ? -2.000 -6.844 -3.048 1.00 97.88 102 GLY A CA 1
ATOM 770 C C . GLY A 1 102 ? -2.480 -6.326 -1.691 1.00 97.88 102 GLY A C 1
ATOM 771 O O . GLY A 1 102 ? -2.480 -7.068 -0.708 1.00 97.88 102 GLY A O 1
ATOM 772 N N . PHE A 1 103 ? -2.983 -5.091 -1.653 1.00 98.12 103 PHE A N 1
ATOM 773 C CA . PHE A 1 103 ? -3.551 -4.492 -0.451 1.00 98.12 103 PHE A CA 1
ATOM 774 C C . PHE A 1 103 ? -4.753 -5.279 0.076 1.00 98.12 103 PHE A C 1
ATOM 776 O O . PHE A 1 103 ? -4.798 -5.583 1.266 1.00 98.12 103 PHE A O 1
ATOM 783 N N . VAL A 1 104 ? -5.705 -5.644 -0.789 1.00 97.69 104 VAL A N 1
ATOM 784 C CA . VAL A 1 104 ? -6.894 -6.427 -0.415 1.00 97.69 104 VAL A CA 1
ATOM 785 C C . VAL A 1 104 ? -6.497 -7.801 0.122 1.00 97.69 104 VAL A C 1
ATOM 787 O O . VAL A 1 104 ? -7.049 -8.231 1.133 1.00 97.69 104 VAL A O 1
ATOM 790 N N . LEU A 1 105 ? -5.516 -8.469 -0.489 1.00 97.88 105 LEU A N 1
ATOM 791 C CA . LEU A 1 105 ? -5.005 -9.750 0.003 1.00 97.88 105 LEU A CA 1
ATOM 792 C C . LEU A 1 105 ? -4.376 -9.602 1.394 1.00 97.88 105 LEU A C 1
ATOM 794 O O . LEU A 1 105 ? -4.746 -10.329 2.318 1.00 97.88 105 LEU A O 1
ATOM 798 N N . ILE A 1 106 ? -3.480 -8.628 1.582 1.00 96.62 106 ILE A N 1
ATOM 799 C CA . ILE A 1 106 ? -2.861 -8.349 2.887 1.00 96.62 106 ILE A CA 1
ATOM 800 C C . ILE A 1 106 ? -3.931 -8.021 3.931 1.00 96.62 106 ILE A C 1
ATOM 802 O O . ILE A 1 106 ? -3.926 -8.584 5.027 1.00 96.62 106 ILE A O 1
ATOM 806 N N . ALA A 1 107 ? -4.869 -7.140 3.592 1.00 94.75 107 ALA A N 1
ATOM 807 C CA . ALA A 1 107 ? -5.997 -6.769 4.434 1.00 94.75 107 ALA A CA 1
ATOM 808 C C . ALA A 1 107 ? -6.832 -7.994 4.829 1.00 94.75 107 ALA A C 1
ATOM 810 O O . ALA A 1 107 ? -7.142 -8.180 6.007 1.00 94.75 107 ALA A O 1
ATOM 811 N N . PHE A 1 108 ? -7.142 -8.871 3.875 1.00 94.12 108 PHE A N 1
ATOM 812 C CA . PHE A 1 108 ? -7.891 -10.096 4.122 1.00 94.12 108 PHE A CA 1
ATOM 813 C C . PHE A 1 108 ? -7.163 -11.029 5.096 1.00 94.12 108 PHE A C 1
ATOM 815 O O . PHE A 1 108 ? -7.780 -11.542 6.034 1.00 94.12 108 PHE A O 1
ATOM 822 N N . PHE A 1 109 ? -5.853 -11.227 4.944 1.00 94.19 109 PHE A N 1
ATOM 823 C CA . PHE A 1 109 ? -5.076 -12.029 5.895 1.00 94.19 109 PHE A CA 1
ATOM 824 C C . PHE A 1 109 ? -4.942 -11.348 7.265 1.00 94.19 109 PHE A C 1
ATOM 826 O O . PHE A 1 109 ? -4.979 -12.023 8.293 1.00 94.19 109 PHE A O 1
ATOM 833 N N . ARG A 1 110 ? -4.896 -10.012 7.310 1.00 93.06 110 ARG A N 1
ATOM 834 C CA . ARG A 1 110 ? -4.864 -9.217 8.551 1.00 93.06 110 ARG A CA 1
ATOM 835 C C . ARG A 1 110 ? -6.244 -8.945 9.159 1.00 93.06 110 ARG A C 1
ATOM 837 O O . ARG A 1 110 ? -6.328 -8.203 10.142 1.00 93.06 110 ARG A O 1
ATOM 844 N N . ARG A 1 111 ? -7.324 -9.537 8.635 1.00 89.94 111 ARG A N 1
ATOM 845 C CA . ARG A 1 111 ? -8.701 -9.286 9.106 1.00 89.94 111 ARG A CA 1
ATOM 846 C C . ARG A 1 111 ? -8.901 -9.599 10.591 1.00 89.94 111 ARG A C 1
ATOM 848 O O . ARG A 1 111 ? -9.634 -8.887 11.263 1.00 89.94 111 ARG A O 1
ATOM 855 N N . ALA A 1 112 ? -8.215 -10.614 11.124 1.00 85.94 112 ALA A N 1
ATOM 856 C CA . ALA A 1 112 ? -8.318 -10.988 12.537 1.00 85.94 112 ALA A CA 1
ATOM 857 C C . ALA A 1 112 ? -7.831 -9.864 13.470 1.00 85.94 112 ALA A C 1
ATOM 859 O O . ALA A 1 112 ? -8.490 -9.551 14.457 1.00 85.94 112 ALA A O 1
ATOM 860 N N . SER A 1 113 ? -6.732 -9.193 13.103 1.00 81.38 113 SER A N 1
ATOM 861 C CA . SER A 1 113 ? -6.208 -8.029 13.832 1.00 81.38 113 SER A CA 1
ATOM 862 C C . SER A 1 113 ? -7.182 -6.847 13.808 1.00 81.38 113 SER A C 1
ATOM 864 O O . SER A 1 113 ? -7.284 -6.104 14.784 1.00 81.38 113 SER A O 1
ATOM 866 N N . LEU A 1 114 ? -7.931 -6.689 12.714 1.00 81.94 114 LEU A N 1
ATOM 867 C CA . LEU A 1 114 ? -8.954 -5.658 12.614 1.00 81.94 114 LEU A CA 1
ATOM 868 C C . LEU A 1 114 ? -10.165 -5.985 13.499 1.00 81.94 114 LEU A C 1
ATOM 870 O O . LEU A 1 114 ? -10.634 -5.123 14.232 1.00 81.94 114 LEU A O 1
ATOM 874 N N . ILE A 1 115 ? -10.628 -7.237 13.502 1.00 85.75 115 ILE A N 1
ATOM 875 C CA . ILE A 1 115 ? -11.740 -7.680 14.359 1.00 85.75 115 ILE A CA 1
ATOM 876 C C . ILE A 1 115 ? -11.397 -7.481 15.845 1.00 85.75 115 ILE A C 1
ATOM 878 O O . ILE A 1 115 ? -12.212 -6.933 16.585 1.00 85.75 115 ILE A O 1
ATOM 882 N N . SER A 1 116 ? -10.171 -7.810 16.274 1.00 78.75 116 SER A N 1
ATOM 883 C CA . SER A 1 116 ? -9.730 -7.554 17.657 1.00 78.75 116 SER A CA 1
ATOM 884 C C . SER A 1 116 ? -9.674 -6.066 18.018 1.00 78.75 116 SER A C 1
ATOM 886 O O . SER A 1 116 ? -9.856 -5.685 19.172 1.00 78.75 116 SER A O 1
ATOM 888 N N . ALA A 1 117 ? -9.426 -5.196 17.034 1.00 73.25 117 ALA A N 1
ATOM 889 C CA . ALA A 1 117 ? -9.412 -3.759 17.269 1.00 73.25 117 ALA A CA 1
ATOM 890 C C . ALA A 1 117 ? -10.807 -3.226 17.629 1.00 73.25 117 ALA A C 1
ATOM 892 O O . ALA A 1 117 ? -10.891 -2.275 18.409 1.00 73.25 117 ALA A O 1
ATOM 893 N N . PHE A 1 118 ? -11.862 -3.855 17.099 1.00 74.81 118 PHE A N 1
ATOM 894 C CA . PHE A 1 118 ? -13.257 -3.524 17.381 1.00 74.81 118 PHE A CA 1
ATOM 895 C C . PHE A 1 118 ? -13.805 -4.215 18.637 1.00 74.81 118 PHE A C 1
ATOM 897 O O . PHE A 1 118 ? -14.626 -3.614 19.323 1.00 74.81 118 PHE A O 1
ATOM 904 N N . SER A 1 119 ? -13.352 -5.428 18.975 1.00 71.38 119 SER A N 1
ATOM 905 C CA . SER A 1 119 ? -13.878 -6.167 20.137 1.00 71.38 119 SER A CA 1
ATOM 906 C C . SER A 1 119 ? -13.560 -5.492 21.475 1.00 71.38 119 SER A C 1
ATOM 908 O O . SER A 1 119 ? -14.426 -5.401 22.333 1.00 71.38 119 SER A O 1
ATOM 910 N N . VAL A 1 120 ? -12.363 -4.916 21.622 1.00 59.03 120 VAL A N 1
ATOM 911 C CA . VAL A 1 120 ? -11.962 -4.198 22.849 1.00 59.03 120 VAL A CA 1
ATOM 912 C C . VAL A 1 120 ? -12.839 -2.968 23.128 1.00 59.03 120 VAL A C 1
ATOM 914 O O . VAL A 1 120 ? -13.006 -2.601 24.278 1.00 59.03 120 VAL A O 1
ATOM 917 N N . ALA A 1 121 ? -13.429 -2.335 22.107 1.00 58.03 121 ALA A N 1
ATOM 918 C CA . ALA A 1 121 ? -14.361 -1.222 22.324 1.00 58.03 121 ALA A CA 1
ATOM 919 C C . ALA A 1 121 ? -15.744 -1.690 22.830 1.00 58.03 121 ALA A C 1
ATOM 921 O O . ALA A 1 121 ? -16.503 -0.887 23.372 1.00 58.03 121 ALA A O 1
ATOM 922 N N . GLY A 1 122 ? -16.082 -2.970 22.631 1.00 54.97 122 GLY A N 1
ATOM 923 C CA . GLY A 1 122 ? -17.345 -3.571 23.061 1.00 54.97 122 GLY A CA 1
ATOM 924 C C . GLY A 1 122 ? -17.331 -4.063 24.508 1.00 54.97 122 GLY A C 1
ATOM 925 O O . GLY A 1 122 ? -18.357 -3.968 25.170 1.00 54.97 122 GLY A O 1
ATOM 926 N N . ASP A 1 123 ? -16.180 -4.517 25.011 1.00 56.38 123 ASP A N 1
ATOM 927 C CA . ASP A 1 123 ? -16.044 -5.051 26.378 1.00 56.38 123 ASP A CA 1
ATOM 928 C C . ASP A 1 123 ? -16.093 -3.956 27.469 1.00 56.38 123 ASP A C 1
ATOM 930 O O . ASP A 1 123 ? -16.300 -4.252 28.644 1.00 56.38 123 ASP A O 1
ATOM 934 N N . ASP A 1 124 ? -15.953 -2.683 27.081 1.00 54.38 124 ASP A N 1
ATOM 935 C CA . ASP A 1 124 ? -16.050 -1.518 27.971 1.00 54.38 124 ASP A CA 1
ATOM 936 C C . ASP A 1 124 ? -17.497 -0.969 28.111 1.00 54.38 124 ASP A C 1
ATOM 938 O O . ASP A 1 124 ? -17.682 0.137 28.642 1.00 54.38 124 ASP A O 1
ATOM 942 N N . GLN A 1 125 ? -18.524 -1.642 27.565 1.00 45.28 125 GLN A N 1
ATOM 943 C CA . GLN A 1 125 ? -19.955 -1.274 27.679 1.00 45.28 125 GLN A CA 1
ATOM 944 C C . GLN A 1 125 ? -20.724 -2.206 28.616 1.00 45.28 125 GLN A C 1
ATOM 946 O O . GLN A 1 125 ? -21.601 -1.662 29.329 1.00 45.28 125 GLN A O 1
#